Protein AF-A0A3N5FYG5-F1 (afdb_monomer_lite)

Radius of gyration: 22.13 Å; chains: 1; bounding box: 53×49×45 Å

Foldseek 3Di:
DDDPDDDPDDPPDDPVRFDFPDFPDDDDDDDDQWGWTWGWDDDPNDIDTDIDIDGAWDWDFQADPNRTDDTDTDRPPPVQVVNLVCCPVVPVDPDSVVCPDDDD

Secondary structure (DSSP, 8-state):
---------PPPPPGGGSPPPPP------S---EEEEEEEEEETTEEEEEEEEEE--EEEEEEETTEEEEEEEE-SSSHHHHHHHHHHHTTSSSSGGG------

Sequence (104 aa):
MAVNQKFPERSPPSASDLAPPAPSGGGGSGGEVTHEVGVIRWRDGAIDRTTDRVAEETPVALVYHGVSYVVMLTTPADLEDLAVGFTLSEGVVASPDEIHSVEA

pLDDT: mean 81.74, std 18.86, range [34.16, 97.31]

Structure (mmCIF, N/CA/C/O backbone):
data_AF-A0A3N5FYG5-F1
#
_entry.id   AF-A0A3N5FYG5-F1
#
loop_
_atom_site.group_PDB
_atom_site.id
_atom_site.type_symbol
_atom_site.label_atom_id
_atom_site.label_alt_id
_atom_site.label_comp_id
_atom_site.label_asym_id
_atom_site.label_entity_id
_atom_site.label_seq_id
_atom_site.pdbx_PDB_ins_code
_atom_site.Cartn_x
_atom_site.Cartn_y
_atom_site.Cartn_z
_atom_site.occupancy
_atom_site.B_iso_or_equiv
_atom_site.auth_seq_id
_atom_site.auth_comp_id
_atom_site.auth_asym_id
_atom_site.auth_atom_id
_atom_site.pdbx_PDB_model_num
ATOM 1 N N . MET A 1 1 ? 24.441 -34.713 -7.368 1.00 39.28 1 MET A N 1
ATOM 2 C CA . MET A 1 1 ? 24.883 -34.403 -8.745 1.00 39.28 1 MET A CA 1
ATOM 3 C C . MET A 1 1 ? 25.076 -32.900 -8.832 1.00 39.28 1 MET A C 1
ATOM 5 O O . MET A 1 1 ? 24.112 -32.187 -8.608 1.00 39.28 1 MET A O 1
ATOM 9 N N . ALA A 1 2 ? 26.301 -32.425 -9.060 1.00 34.16 2 ALA A N 1
ATOM 10 C CA . ALA A 1 2 ? 26.589 -31.005 -9.257 1.00 34.16 2 ALA A CA 1
ATOM 11 C C . ALA A 1 2 ? 26.934 -30.786 -10.732 1.00 34.16 2 ALA A C 1
ATOM 13 O O . ALA A 1 2 ? 27.797 -31.478 -11.274 1.00 34.16 2 ALA A O 1
ATOM 14 N N . VAL A 1 3 ? 26.233 -29.863 -11.386 1.00 37.28 3 VAL A N 1
ATOM 15 C CA . VAL A 1 3 ? 26.538 -29.457 -12.758 1.00 37.28 3 VAL A CA 1
ATOM 16 C C . VAL A 1 3 ? 27.609 -28.372 -12.679 1.00 37.28 3 VAL A C 1
ATOM 18 O O . VAL A 1 3 ? 27.304 -27.207 -12.454 1.00 37.28 3 VAL A O 1
ATOM 21 N N . ASN A 1 4 ? 28.874 -28.758 -12.848 1.00 40.31 4 ASN A N 1
ATOM 22 C CA . ASN A 1 4 ? 29.975 -27.810 -13.014 1.00 40.31 4 ASN A CA 1
ATOM 23 C C . ASN A 1 4 ? 30.050 -27.383 -14.486 1.00 40.31 4 ASN A C 1
ATOM 25 O O . ASN A 1 4 ? 30.848 -27.919 -15.254 1.00 40.31 4 ASN A O 1
ATOM 29 N N . GLN A 1 5 ? 29.208 -26.430 -14.893 1.00 54.72 5 GLN A N 1
ATOM 30 C CA . GLN A 1 5 ? 29.424 -25.705 -16.145 1.00 54.72 5 GLN A CA 1
ATOM 31 C C . GLN A 1 5 ? 30.371 -24.529 -15.900 1.00 54.72 5 GLN A C 1
ATOM 33 O O . GLN A 1 5 ? 30.082 -23.622 -15.123 1.00 54.72 5 GLN A O 1
ATOM 38 N N . LYS A 1 6 ? 31.518 -24.547 -16.583 1.00 46.72 6 LYS A N 1
ATOM 39 C CA . LYS A 1 6 ? 32.435 -23.411 -16.656 1.00 46.72 6 LYS A CA 1
ATOM 40 C C . LYS A 1 6 ? 31.831 -22.394 -17.626 1.00 46.72 6 LYS A C 1
ATOM 42 O O . LYS A 1 6 ? 31.943 -22.563 -18.838 1.00 46.72 6 LYS A O 1
ATOM 47 N N . PHE A 1 7 ? 31.149 -21.378 -17.099 1.00 54.84 7 PHE A N 1
ATOM 48 C CA . PHE A 1 7 ? 30.742 -20.225 -17.901 1.00 54.84 7 PHE A CA 1
ATOM 49 C C . PHE A 1 7 ? 32.007 -19.576 -18.496 1.00 54.84 7 PHE A C 1
ATOM 51 O O . PHE A 1 7 ? 33.000 -19.442 -17.775 1.00 54.84 7 PHE A O 1
ATOM 58 N N . PRO A 1 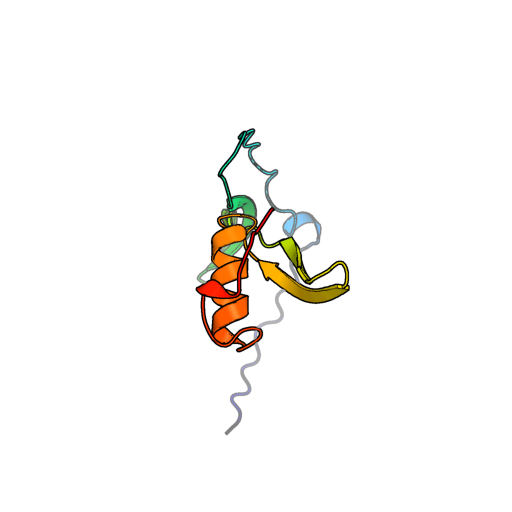8 ? 32.036 -19.220 -19.794 1.00 49.97 8 PRO A N 1
ATOM 59 C CA . PRO A 1 8 ? 33.170 -18.498 -20.360 1.00 49.97 8 PRO A CA 1
ATOM 60 C C . PRO A 1 8 ? 33.342 -17.176 -19.602 1.00 49.97 8 PRO A C 1
ATOM 62 O O . PRO A 1 8 ? 32.369 -16.438 -19.446 1.00 49.97 8 PRO A O 1
ATOM 65 N N . GLU A 1 9 ? 34.558 -16.887 -19.129 1.00 56.22 9 GLU A N 1
ATOM 66 C CA . GLU A 1 9 ? 34.896 -15.612 -18.487 1.00 56.22 9 GLU A CA 1
ATOM 67 C C . GLU A 1 9 ? 34.707 -14.484 -19.509 1.00 56.22 9 GLU A C 1
ATOM 69 O O . GLU A 1 9 ? 35.579 -14.205 -20.330 1.00 56.22 9 GLU A O 1
ATOM 74 N N . ARG A 1 10 ? 33.521 -13.871 -19.520 1.00 60.81 10 ARG A N 1
ATOM 75 C CA . ARG A 1 10 ? 33.293 -12.607 -20.217 1.00 60.81 10 ARG A CA 1
ATOM 76 C C . ARG A 1 10 ? 33.617 -11.493 -19.239 1.00 60.81 10 ARG A C 1
ATOM 78 O O . ARG A 1 10 ? 33.139 -11.522 -18.105 1.00 60.81 10 ARG A O 1
ATOM 85 N N . SER A 1 11 ? 34.429 -10.535 -19.682 1.00 55.25 11 SER A N 1
ATOM 86 C CA . SER A 1 11 ? 34.714 -9.331 -18.908 1.00 55.25 11 SER A CA 1
ATOM 87 C C . SER A 1 11 ? 33.394 -8.715 -18.431 1.00 55.25 11 SER A C 1
ATOM 89 O O . SER A 1 11 ? 32.467 -8.607 -19.243 1.00 55.25 11 SER A O 1
ATOM 91 N N . PRO A 1 12 ? 33.274 -8.352 -17.141 1.00 57.78 12 PRO A N 1
ATOM 92 C CA . PRO A 1 12 ? 32.073 -7.698 -16.648 1.00 57.78 12 PRO A CA 1
ATOM 93 C C . PRO A 1 12 ? 31.820 -6.422 -17.468 1.00 57.78 12 PRO A C 1
ATOM 95 O O . PRO A 1 12 ? 32.788 -5.765 -17.868 1.00 57.78 12 PRO A O 1
ATOM 98 N N . PRO A 1 13 ? 30.552 -6.077 -17.754 1.00 61.28 13 PRO A N 1
ATOM 99 C CA . PRO A 1 13 ? 30.229 -4.821 -18.426 1.00 61.28 13 PRO A CA 1
ATOM 100 C C . PRO A 1 13 ? 30.850 -3.643 -17.661 1.00 61.28 13 PRO A C 1
ATOM 102 O O . PRO A 1 13 ? 30.888 -3.650 -16.427 1.00 61.28 13 PRO A O 1
ATOM 105 N N . SER A 1 14 ? 31.362 -2.643 -18.384 1.00 62.00 14 SER A N 1
ATOM 106 C CA . SER A 1 14 ? 31.922 -1.436 -17.767 1.00 62.00 14 SER A CA 1
ATOM 107 C C . SER A 1 14 ? 30.830 -0.687 -16.993 1.00 62.00 14 SER A C 1
ATOM 109 O O . SER A 1 14 ? 29.656 -0.749 -17.350 1.00 62.00 14 SER A O 1
ATOM 111 N N . ALA A 1 15 ? 31.188 0.099 -15.974 1.00 55.91 15 ALA A N 1
ATOM 112 C CA . ALA A 1 15 ? 30.233 0.967 -15.272 1.00 55.91 15 ALA A CA 1
ATOM 113 C C . ALA A 1 15 ? 29.497 1.935 -16.226 1.00 55.91 15 ALA A C 1
ATOM 115 O O . ALA A 1 15 ? 28.329 2.246 -16.015 1.00 55.91 15 ALA A O 1
ATOM 116 N N . SER A 1 16 ? 30.151 2.350 -17.319 1.00 59.59 16 SER A N 1
ATOM 117 C CA . SER A 1 16 ? 29.538 3.145 -18.395 1.00 59.59 16 SER A CA 1
ATOM 118 C C . SER A 1 16 ? 28.498 2.368 -19.204 1.00 59.59 16 SER A C 1
ATOM 120 O O . SER A 1 16 ? 27.597 2.970 -19.781 1.00 59.59 16 SER A O 1
ATOM 122 N N . ASP A 1 17 ? 28.611 1.038 -19.250 1.00 59.50 17 ASP A N 1
ATOM 123 C CA . ASP A 1 17 ? 27.645 0.179 -19.927 1.00 59.50 17 ASP A CA 1
ATOM 124 C C . ASP A 1 17 ? 26.383 -0.053 -19.098 1.00 59.50 17 ASP A C 1
ATOM 126 O O . ASP A 1 17 ? 25.356 -0.415 -19.680 1.00 59.50 17 ASP A O 1
ATOM 130 N N . LEU A 1 18 ? 26.481 0.154 -17.778 1.00 60.19 18 LEU A N 1
ATOM 131 C CA . LEU A 1 18 ? 25.442 -0.109 -16.787 1.00 60.19 18 LEU A CA 1
ATOM 132 C C . LEU A 1 18 ? 24.496 1.074 -16.535 1.00 60.19 18 LEU A C 1
ATOM 134 O O . LEU A 1 18 ? 23.520 0.923 -15.804 1.00 60.19 18 LEU A O 1
ATOM 138 N N . ALA A 1 19 ? 24.762 2.239 -17.131 1.00 63.03 19 ALA A N 1
ATOM 139 C CA . ALA A 1 19 ? 23.919 3.410 -16.944 1.00 63.03 19 ALA A CA 1
ATOM 140 C C . ALA A 1 19 ? 22.569 3.222 -17.670 1.00 63.03 19 ALA A C 1
ATOM 142 O O . ALA A 1 19 ? 22.555 3.049 -18.895 1.00 63.03 19 ALA A O 1
ATOM 143 N N . PRO A 1 20 ? 21.436 3.242 -16.947 1.00 63.59 20 PRO A N 1
ATOM 144 C CA . PRO A 1 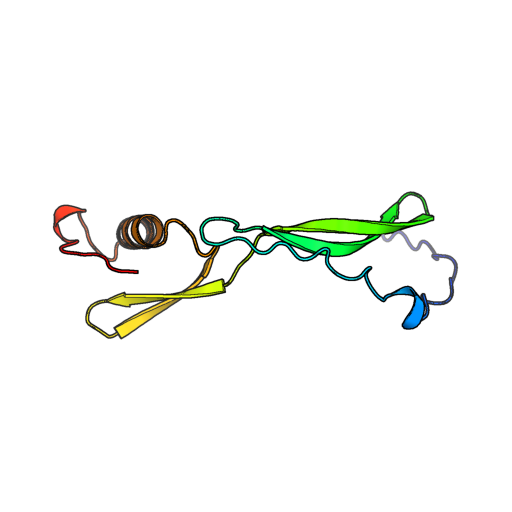20 ? 20.122 3.180 -17.569 1.00 63.59 20 PRO A CA 1
ATOM 145 C C . PRO A 1 20 ? 19.850 4.435 -18.419 1.00 63.59 20 PRO A C 1
ATOM 147 O O . PRO A 1 20 ? 20.391 5.503 -18.113 1.00 63.59 20 PRO A O 1
ATOM 150 N N . PRO A 1 21 ? 19.027 4.344 -19.487 1.00 65.88 21 PRO A N 1
ATOM 151 C CA . PRO A 1 21 ? 18.583 5.536 -20.205 1.00 65.88 21 PRO A CA 1
ATOM 152 C C . PRO A 1 21 ? 17.879 6.502 -19.241 1.00 65.88 21 PRO A C 1
ATOM 154 O O . PRO A 1 21 ? 17.234 6.071 -18.283 1.00 65.88 21 PRO A O 1
ATOM 157 N N . ALA A 1 22 ? 18.034 7.809 -19.479 1.00 62.31 22 ALA A N 1
ATOM 158 C CA . ALA A 1 22 ? 17.411 8.830 -18.642 1.00 62.31 22 ALA A CA 1
ATOM 159 C C . ALA A 1 22 ? 15.885 8.614 -18.594 1.00 62.31 22 ALA A C 1
ATOM 161 O O . ALA A 1 22 ? 15.297 8.355 -19.648 1.00 62.31 22 ALA A O 1
ATOM 162 N N . PRO A 1 23 ? 15.249 8.707 -17.412 1.00 58.81 23 PRO A N 1
ATOM 163 C CA . PRO A 1 23 ? 13.808 8.528 -17.301 1.00 58.81 23 PRO A CA 1
ATOM 164 C C . PRO A 1 23 ? 13.089 9.579 -18.153 1.00 58.81 23 PRO A C 1
ATOM 166 O O . PRO A 1 23 ? 13.369 10.778 -18.053 1.00 58.81 23 PRO A O 1
ATOM 169 N N . SER A 1 24 ? 12.171 9.131 -19.007 1.00 59.69 24 SER A N 1
ATOM 170 C CA . SER A 1 24 ? 11.216 9.995 -19.696 1.00 59.69 24 SER A CA 1
ATOM 171 C C . SER A 1 24 ? 10.291 10.585 -18.633 1.00 59.69 24 SER A C 1
ATOM 173 O O . SER A 1 24 ? 9.512 9.870 -18.015 1.00 59.69 24 SER A O 1
ATOM 175 N N . GLY A 1 25 ? 10.428 11.882 -18.353 1.00 53.00 25 GLY A N 1
ATOM 176 C CA . GLY A 1 25 ? 9.673 12.543 -17.290 1.00 53.00 25 GLY A CA 1
ATOM 177 C C . GLY A 1 25 ? 8.159 12.424 -17.486 1.00 53.00 25 GLY A C 1
ATOM 178 O O . GLY A 1 25 ? 7.613 12.992 -18.430 1.00 53.00 25 GLY A O 1
ATOM 179 N N . GLY A 1 26 ? 7.497 11.732 -16.560 1.00 49.72 26 GLY A N 1
ATOM 180 C CA . GLY A 1 26 ? 6.050 11.747 -16.375 1.00 49.72 26 GLY A CA 1
ATOM 181 C C . GLY A 1 26 ? 5.687 12.702 -15.243 1.00 49.72 26 GLY A C 1
ATOM 182 O O . GLY A 1 26 ? 5.806 12.367 -14.070 1.00 49.72 26 GLY A O 1
ATOM 183 N N . GLY A 1 27 ? 5.292 13.928 -15.587 1.00 52.88 27 GLY A N 1
ATOM 184 C CA . GLY A 1 27 ? 4.601 14.811 -14.654 1.00 52.88 27 GLY A CA 1
ATOM 185 C C . GLY A 1 27 ? 3.141 14.379 -14.557 1.00 52.88 27 GLY A C 1
ATOM 186 O O . GLY A 1 27 ? 2.392 14.588 -15.507 1.00 52.88 27 GLY A O 1
ATOM 187 N N . GLY A 1 28 ? 2.745 13.792 -13.428 1.00 43.81 28 GLY A N 1
ATOM 188 C CA . GLY A 1 28 ? 1.386 13.300 -13.208 1.00 43.81 28 GLY A CA 1
ATOM 189 C C . GLY A 1 28 ? 0.909 13.566 -11.786 1.00 43.81 28 GLY A C 1
ATOM 190 O O . GLY A 1 28 ? 1.311 12.904 -10.837 1.00 43.81 28 GLY A O 1
ATOM 191 N N . SER A 1 29 ? 0.040 14.558 -11.637 1.00 49.62 29 SER A N 1
ATOM 192 C CA . SER A 1 29 ? -0.751 14.790 -10.433 1.00 49.62 29 SER A CA 1
ATOM 193 C C . SER A 1 29 ? -1.741 13.635 -10.218 1.00 49.62 29 SER A C 1
ATOM 195 O O . SER A 1 29 ? -2.684 13.516 -10.994 1.00 49.62 29 SER A O 1
ATOM 197 N N . GLY A 1 30 ? -1.547 12.846 -9.157 1.00 51.12 30 GLY A N 1
ATOM 198 C CA . GLY A 1 30 ? -2.539 11.929 -8.576 1.00 51.12 30 GLY A CA 1
ATOM 199 C C . GLY A 1 30 ? -2.825 10.644 -9.368 1.00 51.12 30 GLY A C 1
ATOM 200 O O . GLY A 1 30 ? -3.504 10.677 -10.389 1.00 51.12 30 GLY A O 1
ATOM 201 N N . GLY A 1 31 ? -2.381 9.497 -8.837 1.00 56.72 31 GLY A N 1
ATOM 202 C CA . GLY A 1 31 ? -2.871 8.161 -9.222 1.00 56.72 31 GLY A CA 1
ATOM 203 C C . GLY A 1 31 ? -1.909 7.265 -10.009 1.00 56.72 31 GLY A C 1
ATOM 204 O O . GLY A 1 31 ? -2.238 6.109 -10.266 1.00 56.72 31 GLY A O 1
ATOM 205 N N . GLU A 1 32 ? -0.723 7.742 -10.386 1.00 68.88 32 GLU A N 1
ATOM 206 C CA . GLU A 1 32 ? 0.248 6.916 -11.108 1.00 68.88 32 GLU A CA 1
ATOM 207 C C . GLU A 1 32 ? 1.215 6.225 -10.133 1.00 68.88 32 GLU A C 1
ATOM 209 O O . GLU A 1 32 ? 2.179 6.817 -9.668 1.00 68.88 32 GLU A O 1
ATOM 214 N N . VAL A 1 33 ? 0.944 4.953 -9.818 1.00 87.94 33 VAL A N 1
ATOM 215 C CA . VAL A 1 33 ? 1.748 4.114 -8.902 1.00 87.94 33 VAL A CA 1
ATOM 216 C C . VAL A 1 33 ? 2.865 3.339 -9.607 1.00 87.94 33 VAL A C 1
ATOM 218 O O . VAL A 1 33 ? 3.373 2.335 -9.105 1.00 87.94 33 VAL A O 1
ATOM 221 N N . THR A 1 34 ? 3.212 3.753 -10.823 1.00 93.00 34 THR A N 1
ATOM 222 C CA . THR A 1 34 ? 4.284 3.140 -11.607 1.00 93.00 34 THR A CA 1
ATOM 223 C C . THR A 1 34 ? 5.167 4.212 -12.205 1.00 93.00 34 THR A C 1
ATOM 225 O O . THR A 1 34 ? 4.648 5.185 -12.736 1.00 93.00 34 THR A O 1
ATOM 228 N N . HIS A 1 35 ? 6.472 3.975 -12.239 1.00 89.19 35 HIS A N 1
ATOM 229 C CA . HIS A 1 35 ? 7.439 4.896 -12.830 1.00 89.19 35 HIS A CA 1
ATOM 230 C C . HIS A 1 35 ? 8.172 4.233 -13.991 1.00 89.19 35 HIS A C 1
ATOM 232 O O . HIS A 1 35 ? 8.485 3.040 -13.942 1.00 89.19 35 HIS A O 1
ATOM 238 N N . GLU A 1 36 ? 8.456 5.004 -15.041 1.00 94.00 36 GLU A N 1
ATOM 239 C CA . GLU A 1 36 ? 9.371 4.562 -16.091 1.00 94.00 36 GLU A CA 1
ATOM 240 C C . GLU A 1 36 ? 10.809 4.653 -15.592 1.00 94.00 36 GLU A C 1
ATOM 242 O O . GLU A 1 36 ? 11.308 5.718 -15.224 1.00 94.00 36 GLU A O 1
ATOM 247 N N . VAL A 1 37 ? 11.495 3.518 -15.614 1.00 92.25 37 VAL A N 1
ATOM 248 C CA . VAL A 1 37 ? 12.890 3.414 -15.209 1.00 92.25 37 VAL A CA 1
ATOM 249 C C . VAL A 1 37 ? 13.674 2.884 -16.394 1.00 92.25 37 VAL A C 1
ATOM 251 O O . VAL A 1 37 ? 13.258 1.940 -17.069 1.00 92.25 37 VAL A O 1
ATOM 254 N N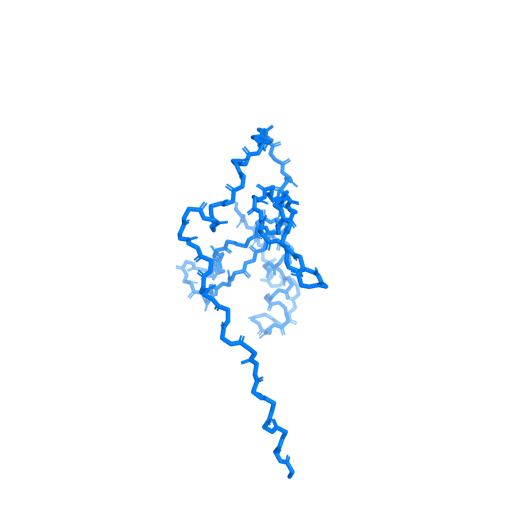 . GLY A 1 38 ? 14.822 3.490 -16.678 1.00 91.56 38 GLY A N 1
ATOM 255 C CA . GLY A 1 38 ? 15.743 2.895 -17.628 1.00 91.56 38 GLY A CA 1
ATOM 256 C C . GLY A 1 38 ? 16.277 1.573 -17.074 1.00 91.56 38 GLY A C 1
ATOM 257 O O . GLY A 1 38 ? 16.663 1.479 -15.911 1.00 91.56 38 GLY A O 1
ATOM 258 N N . VAL A 1 39 ? 16.308 0.538 -17.903 1.00 92.88 39 VAL A N 1
ATOM 259 C CA . VAL A 1 39 ? 16.776 -0.794 -17.528 1.00 92.88 39 VAL A CA 1
ATOM 260 C C . VAL A 1 39 ? 17.748 -1.335 -18.562 1.00 92.88 39 VAL A C 1
ATOM 262 O O . VAL A 1 39 ? 17.777 -0.937 -19.730 1.00 92.88 39 VAL A O 1
ATOM 265 N N . ILE A 1 40 ? 18.531 -2.309 -18.119 1.00 94.44 40 ILE A N 1
ATOM 266 C CA . ILE A 1 40 ? 19.368 -3.125 -18.985 1.00 94.44 40 ILE A CA 1
ATOM 267 C C . ILE A 1 40 ? 18.773 -4.518 -18.990 1.00 94.44 40 ILE A C 1
ATOM 269 O O . ILE A 1 40 ? 18.677 -5.179 -17.957 1.00 94.44 40 ILE A O 1
ATOM 273 N N . ARG A 1 41 ? 18.360 -4.964 -20.168 1.00 92.94 41 ARG A N 1
ATOM 274 C CA . ARG A 1 41 ? 17.697 -6.240 -20.377 1.00 92.94 41 ARG A CA 1
ATOM 275 C C . ARG A 1 41 ? 18.668 -7.197 -21.048 1.00 92.94 41 ARG A C 1
ATOM 277 O O . ARG A 1 41 ? 19.110 -6.963 -22.166 1.00 92.94 41 ARG A O 1
ATOM 284 N N . TRP A 1 42 ? 18.980 -8.298 -20.377 1.00 93.62 42 TRP A N 1
ATOM 285 C CA . TRP A 1 42 ? 19.764 -9.380 -20.966 1.00 93.62 42 TRP A CA 1
ATOM 286 C C . TRP A 1 42 ? 18.830 -10.479 -21.488 1.00 93.62 42 TRP A C 1
ATOM 288 O O . TRP A 1 42 ? 18.029 -11.020 -20.725 1.00 93.62 42 TRP A O 1
ATOM 298 N N . ARG A 1 43 ? 18.911 -10.800 -22.785 1.00 90.44 43 ARG A N 1
ATOM 299 C CA . ARG A 1 43 ? 18.161 -11.891 -23.440 1.00 90.44 43 ARG A CA 1
ATOM 300 C C . ARG A 1 43 ? 19.039 -12.562 -24.491 1.00 90.44 43 ARG A C 1
ATOM 302 O O . ARG A 1 43 ? 19.668 -11.875 -25.285 1.00 90.44 43 ARG A O 1
ATOM 309 N N . ASP A 1 44 ? 19.094 -13.892 -24.489 1.00 91.88 44 ASP A N 1
ATOM 310 C CA . ASP A 1 44 ? 19.808 -14.706 -25.490 1.00 91.88 44 ASP A CA 1
ATOM 311 C C . ASP A 1 44 ? 21.265 -14.276 -25.756 1.00 91.88 44 ASP A C 1
ATOM 313 O O . ASP A 1 44 ? 21.758 -14.287 -26.883 1.00 91.88 44 ASP A O 1
ATOM 317 N N . GLY A 1 45 ? 21.983 -13.871 -24.703 1.00 91.19 45 GLY A N 1
ATOM 318 C CA . GLY A 1 45 ? 23.369 -13.409 -24.814 1.00 91.19 45 GLY A CA 1
ATOM 319 C C . GLY A 1 45 ? 23.534 -11.996 -25.387 1.00 91.19 45 GLY A C 1
ATOM 320 O O . GLY A 1 45 ? 24.672 -11.528 -25.476 1.00 91.19 45 GLY A O 1
ATOM 321 N N . ALA A 1 46 ? 22.437 -11.316 -25.726 1.00 88.19 46 ALA A N 1
ATOM 322 C CA . ALA A 1 46 ? 22.393 -9.913 -26.109 1.00 88.19 46 ALA A CA 1
ATOM 323 C C . ALA A 1 46 ? 21.978 -9.030 -24.923 1.00 88.19 46 ALA A C 1
ATOM 325 O O . ALA A 1 46 ? 21.190 -9.426 -24.061 1.00 88.19 46 ALA A O 1
ATOM 326 N N . ILE A 1 47 ? 22.530 -7.819 -24.891 1.00 92.44 47 ILE A N 1
ATOM 327 C CA . ILE A 1 47 ? 22.154 -6.764 -23.952 1.00 92.44 47 ILE A CA 1
ATOM 328 C C . ILE A 1 47 ? 21.364 -5.716 -24.730 1.00 92.44 47 ILE A C 1
ATOM 330 O O . ILE A 1 47 ? 21.845 -5.207 -25.740 1.00 92.44 47 ILE A O 1
ATOM 334 N N . ASP A 1 48 ? 20.179 -5.392 -24.232 1.00 89.38 48 ASP A N 1
ATOM 335 C CA . ASP A 1 48 ? 19.295 -4.352 -24.739 1.00 89.38 48 ASP A CA 1
ATOM 336 C C . ASP A 1 48 ? 19.112 -3.260 -23.674 1.00 89.38 48 ASP A C 1
ATOM 338 O O . ASP A 1 48 ? 18.995 -3.555 -22.482 1.00 89.38 48 ASP A O 1
ATOM 342 N N . ARG A 1 49 ? 19.115 -1.993 -24.093 1.00 88.31 49 ARG A N 1
ATOM 343 C CA . ARG A 1 49 ? 18.909 -0.834 -23.213 1.00 88.31 49 ARG A CA 1
ATOM 344 C C . ARG A 1 49 ? 17.562 -0.227 -23.555 1.00 88.31 49 ARG A C 1
ATOM 346 O O . ARG A 1 49 ? 17.369 0.276 -24.655 1.00 88.31 49 ARG A O 1
ATOM 353 N N . THR A 1 50 ? 16.647 -0.265 -22.602 1.00 91.88 50 THR A N 1
ATOM 354 C CA . THR A 1 50 ? 15.241 0.098 -22.803 1.00 91.88 50 THR A CA 1
ATOM 355 C C . THR A 1 50 ? 14.707 0.759 -21.541 1.00 91.88 50 THR A C 1
ATOM 357 O O . THR A 1 50 ? 15.388 0.793 -20.520 1.00 91.88 50 THR A O 1
ATOM 360 N N . THR A 1 51 ? 13.492 1.284 -21.587 1.00 93.12 51 THR A N 1
ATOM 361 C CA . THR A 1 51 ? 12.716 1.593 -20.386 1.00 93.12 51 THR A CA 1
ATOM 362 C C . THR A 1 51 ? 11.853 0.397 -19.993 1.00 93.12 51 THR A C 1
ATOM 364 O O . THR A 1 51 ? 11.529 -0.459 -20.827 1.00 93.12 51 THR A O 1
ATOM 367 N N . ASP A 1 52 ? 11.522 0.322 -18.710 1.00 94.00 52 ASP A N 1
ATOM 368 C CA . ASP A 1 52 ? 10.494 -0.560 -18.172 1.00 94.00 52 ASP A CA 1
ATOM 369 C C . ASP A 1 52 ? 9.638 0.197 -17.156 1.00 94.00 52 ASP A C 1
ATOM 371 O O . ASP A 1 52 ? 10.066 1.218 -16.611 1.00 94.00 52 ASP A O 1
ATOM 375 N N . ARG A 1 53 ? 8.429 -0.303 -16.904 1.00 93.94 53 ARG A N 1
ATOM 376 C CA . ARG A 1 53 ? 7.525 0.266 -15.899 1.00 93.94 53 ARG A CA 1
ATOM 377 C C . ARG A 1 53 ? 7.667 -0.511 -14.602 1.00 93.94 53 ARG A C 1
ATOM 379 O O . ARG A 1 53 ? 7.436 -1.717 -14.573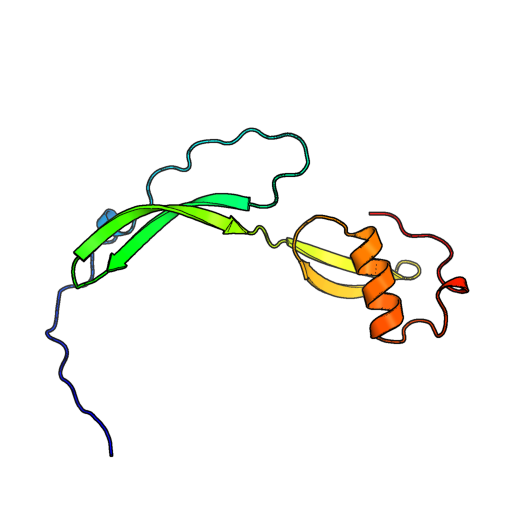 1.00 93.94 53 ARG A O 1
ATOM 386 N N . VAL A 1 54 ? 8.022 0.186 -13.532 1.00 93.56 54 VAL A N 1
ATOM 387 C CA . VAL A 1 54 ? 8.230 -0.401 -12.204 1.00 93.56 54 VAL A CA 1
ATOM 388 C C . VAL A 1 54 ? 7.172 0.138 -11.251 1.00 93.56 54 VAL A C 1
ATOM 390 O O . VAL A 1 54 ? 6.854 1.323 -11.304 1.00 93.56 54 VAL A O 1
ATOM 393 N N . ALA A 1 55 ? 6.608 -0.726 -10.406 1.00 94.19 55 ALA A N 1
ATOM 394 C CA . ALA A 1 55 ? 5.672 -0.313 -9.365 1.00 94.19 55 ALA A CA 1
ATOM 395 C C . ALA A 1 55 ? 6.386 0.491 -8.269 1.00 94.19 55 ALA A C 1
ATOM 397 O O . ALA A 1 55 ? 7.522 0.188 -7.904 1.00 94.19 55 ALA A O 1
ATOM 398 N N . GLU A 1 56 ? 5.715 1.514 -7.751 1.00 93.44 56 GLU A N 1
ATOM 399 C CA . GLU A 1 56 ? 6.167 2.246 -6.576 1.00 93.44 56 GLU A CA 1
ATOM 400 C C . GLU A 1 56 ? 5.835 1.471 -5.298 1.00 93.44 56 GLU A C 1
ATOM 402 O O . GLU A 1 56 ? 4.711 0.997 -5.115 1.00 93.44 56 GLU A O 1
ATOM 407 N N . GLU A 1 57 ? 6.812 1.395 -4.397 1.00 95.44 57 GLU A N 1
ATOM 408 C CA . GLU A 1 57 ? 6.635 0.910 -3.034 1.00 95.44 57 GLU A CA 1
ATOM 409 C C . GLU A 1 57 ? 7.231 1.930 -2.064 1.00 95.44 57 GLU A C 1
ATOM 411 O O . GLU A 1 57 ? 8.417 2.263 -2.141 1.00 95.44 57 GLU A O 1
ATOM 416 N N . THR A 1 58 ? 6.412 2.426 -1.140 1.00 94.56 58 THR A N 1
ATO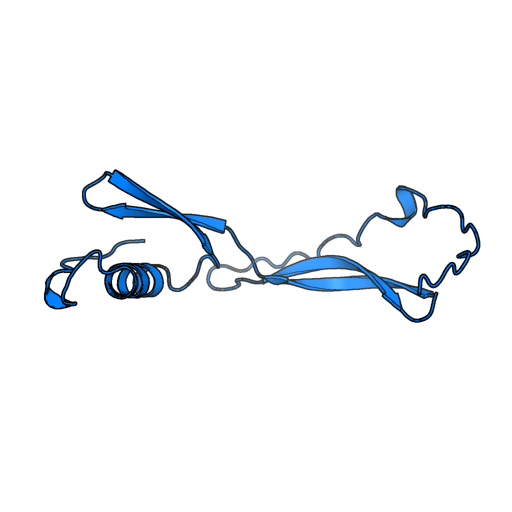M 417 C CA . THR A 1 58 ? 6.825 3.373 -0.106 1.00 94.56 58 THR A CA 1
ATOM 418 C C . THR A 1 58 ? 6.549 2.810 1.285 1.00 94.56 58 THR A C 1
ATOM 420 O O . THR A 1 58 ? 5.637 2.002 1.467 1.00 94.56 58 THR A O 1
ATOM 423 N N . PRO A 1 59 ? 7.356 3.180 2.294 1.00 96.44 59 PRO A N 1
ATOM 424 C CA . PRO A 1 59 ? 7.099 2.773 3.666 1.00 96.44 59 PRO A CA 1
ATOM 425 C C . PRO A 1 59 ? 5.880 3.517 4.223 1.00 96.44 59 PRO A C 1
ATOM 427 O O . PRO A 1 59 ? 5.912 4.737 4.378 1.00 96.44 59 PRO A O 1
ATOM 430 N N . VAL A 1 60 ? 4.839 2.772 4.587 1.00 95.31 60 VAL A N 1
ATOM 431 C CA . VAL A 1 60 ? 3.620 3.277 5.229 1.00 95.31 60 VAL A CA 1
ATOM 432 C C . VAL A 1 60 ? 3.527 2.721 6.645 1.00 95.31 60 VAL A C 1
ATOM 434 O O . VAL A 1 60 ? 3.666 1.517 6.867 1.00 95.31 60 VAL A O 1
ATOM 437 N N . ALA A 1 61 ? 3.312 3.610 7.616 1.00 96.62 61 ALA A N 1
ATOM 438 C CA . ALA A 1 61 ? 3.128 3.252 9.017 1.00 96.62 61 ALA A CA 1
ATOM 439 C C . ALA A 1 61 ? 1.637 3.224 9.370 1.00 96.62 61 ALA A C 1
ATOM 441 O O . ALA A 1 61 ? 0.950 4.227 9.188 1.00 96.62 61 ALA A O 1
ATOM 442 N N . LEU A 1 62 ? 1.156 2.116 9.938 1.00 95.56 62 LEU A N 1
ATOM 443 C CA . LEU A 1 62 ? -0.183 2.057 10.526 1.00 95.56 62 LEU A CA 1
ATOM 444 C C . LEU A 1 62 ? -0.098 2.450 11.999 1.00 95.56 62 LEU A C 1
ATOM 446 O O . LEU A 1 62 ? 0.596 1.806 12.795 1.00 95.56 62 LEU A O 1
ATOM 450 N N . VAL A 1 63 ? -0.791 3.530 12.350 1.00 96.00 63 VAL A N 1
ATOM 451 C CA . VAL A 1 63 ? -0.746 4.149 13.674 1.00 96.00 63 VAL A CA 1
ATOM 452 C C . VAL A 1 63 ? -2.125 4.055 14.315 1.00 96.00 63 VAL A C 1
ATOM 454 O O . VAL A 1 63 ? -3.082 4.637 13.816 1.00 96.00 63 VAL A O 1
ATOM 457 N N . TYR A 1 64 ? -2.218 3.382 15.461 1.00 94.62 64 TYR A N 1
ATOM 458 C CA . TYR A 1 64 ? -3.454 3.298 16.243 1.00 94.62 64 TYR A CA 1
ATOM 459 C C . TYR A 1 64 ? -3.287 4.109 17.523 1.00 94.62 64 TYR A C 1
ATOM 461 O O . TYR A 1 64 ? -2.315 3.928 18.257 1.00 94.62 64 TYR A O 1
ATOM 469 N N . HIS A 1 65 ? -4.219 5.026 17.792 1.00 90.50 65 HIS A N 1
ATOM 470 C CA . HIS A 1 65 ? -4.187 5.892 18.981 1.00 90.50 65 HIS A CA 1
ATOM 471 C C . HIS A 1 65 ? -2.834 6.609 19.198 1.00 90.50 65 HIS A C 1
ATOM 473 O O . HIS A 1 65 ? -2.379 6.778 20.329 1.00 90.50 65 HIS A O 1
ATOM 479 N N . GLY A 1 66 ? -2.165 7.012 18.112 1.00 90.94 66 GLY A N 1
ATOM 480 C CA . GLY A 1 66 ? -0.867 7.695 18.159 1.00 90.94 66 GLY A CA 1
ATOM 481 C C . GLY A 1 66 ? 0.353 6.785 18.351 1.00 90.94 66 GLY A C 1
ATOM 482 O O . GLY A 1 66 ? 1.470 7.294 18.432 1.00 90.94 66 GLY A O 1
ATOM 483 N N . VAL A 1 67 ? 0.178 5.460 18.397 1.00 91.56 67 VAL A N 1
ATOM 484 C CA . VAL A 1 67 ? 1.275 4.487 18.500 1.00 91.56 67 VAL A CA 1
ATOM 485 C C . VAL A 1 67 ? 1.432 3.738 17.180 1.00 91.56 67 VAL A C 1
ATOM 487 O O . VAL A 1 67 ? 0.482 3.137 16.680 1.00 91.56 67 VAL A O 1
ATOM 490 N N . SER A 1 68 ? 2.642 3.770 16.616 1.00 93.12 68 SER A N 1
ATOM 491 C CA . SER A 1 68 ? 2.973 2.982 15.425 1.00 93.12 68 SER A CA 1
ATOM 492 C C . SER A 1 68 ? 2.949 1.496 15.760 1.00 93.12 68 SER A C 1
ATOM 494 O O . SER A 1 68 ? 3.624 1.055 16.692 1.00 93.12 68 SER A O 1
ATOM 496 N N . TYR A 1 69 ? 2.157 0.744 15.005 1.00 94.19 69 TYR A N 1
ATOM 497 C CA . TYR A 1 69 ? 1.999 -0.694 15.184 1.00 94.19 69 TYR A CA 1
ATOM 498 C C . TYR A 1 69 ? 2.886 -1.474 14.218 1.00 94.19 69 TYR A C 1
ATOM 500 O O . TYR A 1 69 ? 3.582 -2.406 14.614 1.00 94.19 69 TYR A O 1
ATOM 508 N N . VAL A 1 70 ? 2.897 -1.062 12.951 1.00 95.62 70 VAL A N 1
ATOM 509 C CA . VAL A 1 70 ? 3.666 -1.704 11.884 1.00 95.62 70 VAL A CA 1
ATOM 510 C C . VAL A 1 70 ? 4.078 -0.671 10.840 1.00 95.62 70 VAL A C 1
ATOM 512 O O . VAL A 1 70 ? 3.386 0.325 10.633 1.00 95.62 70 VAL A O 1
ATOM 515 N N . VAL A 1 71 ? 5.199 -0.933 10.167 1.00 96.44 71 VAL A N 1
ATOM 516 C CA . VAL A 1 71 ? 5.598 -0.250 8.933 1.00 96.44 71 VAL A CA 1
ATOM 517 C C . VAL A 1 71 ? 5.735 -1.296 7.836 1.00 96.44 71 VAL A C 1
ATOM 519 O O . VAL A 1 71 ? 6.423 -2.299 8.030 1.00 96.44 71 VAL A O 1
ATOM 522 N N . MET A 1 72 ? 5.094 -1.064 6.694 1.00 95.25 72 MET A N 1
ATOM 523 C CA . MET A 1 72 ? 5.139 -1.952 5.531 1.00 95.25 72 MET A CA 1
ATOM 524 C C . MET A 1 72 ? 5.559 -1.168 4.292 1.00 95.25 72 MET A C 1
ATOM 526 O O . MET A 1 72 ? 5.243 0.012 4.181 1.00 95.25 72 MET A O 1
ATOM 530 N N . LEU A 1 73 ? 6.262 -1.819 3.363 1.00 96.56 73 LEU A N 1
ATOM 531 C CA . LEU A 1 73 ? 6.399 -1.293 2.007 1.00 96.56 73 LEU A CA 1
ATOM 532 C C . LEU A 1 73 ? 5.110 -1.595 1.254 1.00 96.56 73 LEU A C 1
ATOM 534 O O . LEU A 1 73 ? 4.713 -2.756 1.157 1.00 96.56 73 LEU A O 1
ATOM 538 N N . THR A 1 74 ? 4.444 -0.554 0.771 1.00 95.06 74 THR A N 1
ATOM 539 C CA . THR A 1 74 ? 3.169 -0.682 0.072 1.00 95.06 74 THR A CA 1
ATOM 540 C C . THR A 1 74 ? 3.125 0.260 -1.111 1.00 95.06 74 THR A C 1
ATOM 542 O O . THR A 1 74 ? 3.818 1.276 -1.161 1.00 95.06 74 THR A O 1
ATOM 545 N N . THR A 1 75 ? 2.271 -0.053 -2.074 1.00 95.06 75 THR A N 1
ATOM 546 C CA . THR A 1 75 ? 1.891 0.924 -3.086 1.00 95.06 75 THR A CA 1
ATOM 547 C C . THR A 1 75 ? 1.194 2.114 -2.402 1.00 95.06 75 THR A C 1
ATOM 549 O O . THR A 1 75 ? 0.329 1.877 -1.556 1.00 95.06 75 THR A O 1
ATOM 552 N N . PRO A 1 76 ? 1.540 3.380 -2.717 1.00 93.00 76 PRO A N 1
ATOM 553 C CA . PRO A 1 76 ? 0.951 4.566 -2.084 1.00 93.00 76 PRO A CA 1
ATOM 554 C C . PRO A 1 76 ? -0.433 4.903 -2.670 1.00 93.00 76 PRO A C 1
ATOM 556 O O . PRO A 1 76 ? -0.676 6.008 -3.150 1.00 93.00 76 PRO A O 1
ATOM 559 N N . ALA A 1 77 ? -1.333 3.926 -2.671 1.00 92.56 77 ALA A N 1
ATOM 560 C CA . ALA A 1 77 ? -2.708 4.045 -3.140 1.00 92.56 77 ALA A CA 1
ATOM 561 C C . ALA A 1 77 ? -3.632 3.209 -2.251 1.00 92.56 77 ALA A C 1
ATOM 563 O O . ALA A 1 77 ? -3.183 2.239 -1.641 1.00 92.56 77 ALA A O 1
ATOM 564 N N . ASP A 1 78 ? -4.904 3.609 -2.174 1.00 93.50 78 ASP A N 1
ATOM 565 C CA . ASP A 1 78 ? -5.958 2.902 -1.431 1.00 93.50 78 ASP A CA 1
ATOM 566 C C . ASP A 1 78 ? -5.568 2.585 0.033 1.00 93.50 78 ASP A C 1
ATOM 568 O O . ASP A 1 78 ? -5.872 1.525 0.579 1.00 93.50 78 ASP A O 1
ATOM 572 N N . LEU A 1 79 ? -4.854 3.517 0.683 1.00 94.75 79 LEU A N 1
ATOM 573 C CA . LEU A 1 79 ? -4.261 3.305 2.010 1.00 94.75 79 LEU A CA 1
ATOM 574 C C . LEU A 1 79 ? -5.305 3.143 3.124 1.00 94.75 79 LEU A C 1
ATOM 576 O O . LEU A 1 79 ? -5.054 2.427 4.092 1.00 94.75 79 LEU A O 1
ATOM 580 N N . GLU A 1 80 ? -6.472 3.775 2.992 1.00 95.62 80 GLU A N 1
ATOM 581 C CA . GLU A 1 80 ? -7.575 3.610 3.945 1.00 95.62 80 GLU A CA 1
ATOM 582 C C . GLU A 1 80 ? -8.127 2.177 3.901 1.00 95.62 80 GLU A C 1
ATOM 584 O O . GLU A 1 80 ? -8.260 1.529 4.942 1.00 95.62 80 GLU A O 1
ATOM 589 N N . ASP A 1 81 ? -8.347 1.641 2.696 1.00 95.44 81 ASP A N 1
ATOM 590 C CA . ASP A 1 81 ? -8.792 0.260 2.487 1.00 95.44 81 ASP A CA 1
ATOM 591 C C . ASP A 1 81 ? -7.741 -0.743 2.981 1.00 95.44 81 ASP A C 1
ATOM 593 O O . ASP A 1 81 ? -8.077 -1.729 3.646 1.00 95.44 81 ASP A O 1
ATOM 597 N N . LEU A 1 82 ? -6.457 -0.469 2.720 1.00 95.31 82 LEU A N 1
ATOM 598 C CA . LEU A 1 82 ? -5.342 -1.242 3.265 1.00 95.31 82 LEU A CA 1
ATOM 599 C C . LEU A 1 82 ? -5.375 -1.259 4.799 1.00 95.31 82 LEU A C 1
ATOM 601 O O . LEU A 1 82 ? -5.237 -2.328 5.396 1.00 95.31 82 LEU A O 1
ATOM 605 N N . ALA A 1 83 ? -5.549 -0.103 5.444 1.00 96.31 83 ALA A N 1
ATOM 606 C CA . ALA A 1 83 ? -5.570 0.001 6.898 1.00 96.31 83 ALA A CA 1
ATOM 607 C C . ALA A 1 83 ? -6.741 -0.789 7.498 1.00 96.31 83 ALA A C 1
ATOM 609 O O . ALA A 1 83 ? -6.531 -1.583 8.417 1.00 96.31 83 ALA A O 1
ATOM 610 N N . VAL A 1 84 ? -7.953 -0.651 6.948 1.00 96.81 84 VAL A N 1
ATOM 611 C CA . VAL A 1 84 ? -9.133 -1.420 7.385 1.00 96.81 84 VAL A CA 1
ATOM 612 C C . VAL A 1 84 ? -8.901 -2.920 7.206 1.00 96.81 84 VAL A C 1
ATOM 614 O O . VAL A 1 84 ? -9.080 -3.698 8.148 1.00 96.81 84 VAL A O 1
ATOM 617 N N . GLY A 1 85 ? -8.459 -3.332 6.015 1.00 96.50 85 GLY A N 1
ATOM 618 C CA . GLY A 1 85 ? -8.209 -4.734 5.691 1.00 96.50 85 GLY A CA 1
ATOM 619 C C . GLY A 1 85 ? -7.148 -5.363 6.592 1.00 96.50 85 GLY A C 1
ATOM 620 O O . GLY A 1 85 ? -7.352 -6.470 7.097 1.00 96.50 85 GLY A O 1
ATOM 621 N N . PHE A 1 86 ? -6.052 -4.646 6.851 1.00 96.81 86 PHE A N 1
ATOM 622 C CA . PHE A 1 86 ? -4.994 -5.082 7.760 1.00 96.81 86 PHE A CA 1
ATOM 623 C C . PHE A 1 86 ? -5.506 -5.214 9.199 1.00 96.81 86 PHE A C 1
ATOM 625 O O . PHE A 1 86 ? -5.299 -6.250 9.828 1.00 96.81 86 PHE A O 1
ATOM 632 N N . THR A 1 87 ? -6.223 -4.200 9.700 1.00 97.12 87 THR A N 1
ATOM 633 C CA . THR A 1 87 ? -6.768 -4.178 11.071 1.00 97.12 87 THR A CA 1
ATOM 634 C C . THR A 1 87 ? -7.626 -5.416 11.345 1.00 97.12 87 THR A C 1
ATOM 636 O O . THR A 1 87 ? -7.493 -6.050 12.393 1.00 97.12 87 THR A O 1
ATOM 639 N N . LEU A 1 88 ? -8.483 -5.789 10.391 1.00 97.31 88 LEU A N 1
ATOM 640 C CA . LEU A 1 88 ? -9.353 -6.960 10.504 1.00 97.31 88 LEU A CA 1
ATOM 641 C C . LEU A 1 88 ? -8.589 -8.278 10.333 1.00 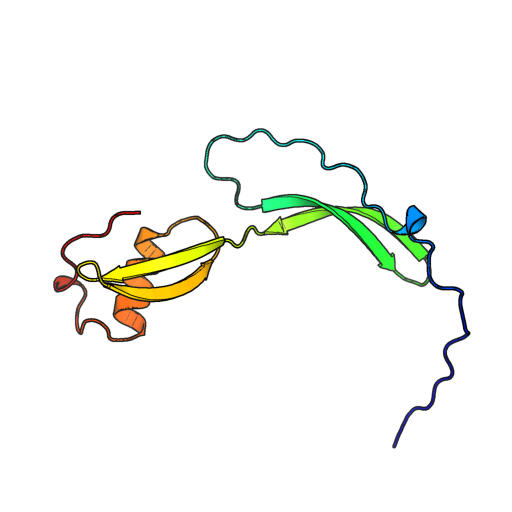97.31 88 LEU A C 1
ATOM 643 O O . LEU A 1 88 ? -8.807 -9.216 11.097 1.00 97.31 88 LEU A O 1
ATOM 647 N N . SER A 1 89 ? -7.697 -8.359 9.343 1.00 96.94 89 SER A N 1
ATOM 648 C CA . SER A 1 89 ? -6.986 -9.603 9.007 1.00 96.94 89 SER A CA 1
ATOM 649 C C . SER A 1 89 ? -6.028 -10.046 10.111 1.00 96.94 89 SER A C 1
ATOM 651 O O . SER A 1 89 ? -5.934 -11.236 10.399 1.00 96.94 89 SER A O 1
ATOM 653 N N . GLU A 1 90 ? -5.370 -9.090 10.767 1.00 96.25 90 GLU A N 1
ATOM 654 C CA . GLU A 1 90 ? -4.458 -9.353 11.885 1.00 96.25 90 GLU A CA 1
ATOM 655 C C . GLU A 1 90 ? -5.182 -9.437 13.240 1.00 96.25 90 GLU A C 1
ATOM 657 O O . GLU A 1 90 ? -4.552 -9.654 14.275 1.00 96.25 90 GLU A O 1
ATOM 662 N N . GLY A 1 91 ? -6.511 -9.276 13.259 1.00 94.88 91 GLY A N 1
ATOM 663 C CA . GLY A 1 91 ? -7.311 -9.352 14.481 1.00 94.88 91 GLY A CA 1
ATOM 664 C C . GLY A 1 91 ? -6.992 -8.244 15.485 1.00 94.88 91 GLY A C 1
ATOM 665 O O . GLY A 1 91 ? -7.133 -8.451 16.690 1.00 94.88 91 GLY A O 1
ATOM 666 N N . VAL A 1 92 ? -6.561 -7.072 15.001 1.00 94.56 92 VAL A N 1
ATOM 667 C CA . VAL A 1 92 ? -6.378 -5.875 15.839 1.00 94.56 92 VAL A CA 1
ATOM 668 C C . VAL A 1 92 ? -7.722 -5.460 16.452 1.00 94.56 92 VAL A C 1
ATOM 670 O O . VAL A 1 92 ? -7.761 -5.001 17.592 1.00 94.56 92 VAL A O 1
ATOM 673 N N . VAL A 1 93 ? -8.818 -5.689 15.721 1.00 95.94 93 VAL A N 1
ATOM 674 C CA . VAL A 1 93 ? -10.208 -5.597 16.197 1.00 95.94 93 VAL A CA 1
ATOM 675 C C . VAL A 1 93 ? -10.979 -6.870 15.840 1.00 95.94 93 VAL A C 1
ATOM 677 O O . VAL A 1 93 ? -10.595 -7.590 14.916 1.00 95.94 93 VAL A O 1
ATOM 680 N N . ALA A 1 94 ? -12.072 -7.160 16.555 1.00 95.81 94 ALA A N 1
ATOM 681 C CA . ALA A 1 94 ? -12.880 -8.359 16.310 1.00 95.81 94 ALA A CA 1
ATOM 682 C C . ALA A 1 94 ? -13.960 -8.147 15.235 1.00 95.81 94 ALA A C 1
ATOM 684 O O . ALA A 1 94 ? -14.415 -9.111 14.614 1.00 95.81 94 ALA A O 1
ATOM 685 N N . SER A 1 95 ? -14.384 -6.900 15.022 1.00 95.94 95 SER A N 1
ATOM 686 C CA . SER A 1 95 ? -15.432 -6.530 14.074 1.00 95.94 95 SER A CA 1
ATOM 687 C C . SER A 1 95 ? -15.171 -5.170 13.408 1.00 95.94 95 SER A C 1
ATOM 689 O O . SER A 1 95 ? -14.535 -4.306 14.010 1.00 95.94 95 SER A O 1
ATOM 691 N N . PRO A 1 96 ? -15.683 -4.936 12.182 1.00 93.88 96 PRO A N 1
ATOM 692 C CA . PRO A 1 96 ? -15.539 -3.647 11.498 1.00 93.88 96 PRO A CA 1
ATOM 693 C C . PRO A 1 96 ? -16.143 -2.459 12.258 1.00 93.88 96 PRO A C 1
ATOM 695 O O . PRO A 1 96 ? -15.648 -1.346 12.124 1.00 93.88 96 PRO A O 1
ATOM 698 N N . ASP A 1 97 ? -17.172 -2.689 13.080 1.00 96.62 97 ASP A N 1
ATOM 699 C CA . ASP A 1 97 ? -17.857 -1.640 13.853 1.00 96.62 97 ASP A CA 1
ATOM 700 C C . ASP A 1 97 ? -16.956 -0.997 14.929 1.00 96.62 97 ASP A C 1
ATOM 702 O O . ASP A 1 97 ? -17.252 0.085 15.440 1.00 96.62 97 ASP A O 1
ATOM 706 N N . GLU A 1 98 ? -15.839 -1.646 15.271 1.00 96.19 98 GLU A N 1
ATOM 707 C CA . GLU A 1 98 ? -14.818 -1.124 16.186 1.00 96.19 98 GLU A CA 1
ATOM 708 C C . GLU A 1 98 ? -13.862 -0.125 15.506 1.00 96.19 98 GLU A C 1
ATOM 710 O O . GLU A 1 98 ? -13.095 0.554 16.188 1.00 96.19 98 GLU A O 1
ATOM 715 N N . ILE A 1 99 ? -13.911 0.007 14.174 1.00 95.31 99 ILE A N 1
ATOM 716 C CA . ILE A 1 99 ? -13.124 0.984 13.413 1.00 95.31 99 ILE A CA 1
ATOM 717 C C . ILE A 1 99 ? -13.950 2.265 13.266 1.00 95.31 99 ILE A C 1
ATOM 719 O O . ILE A 1 99 ? -14.865 2.352 12.451 1.00 95.31 99 ILE A O 1
ATOM 723 N N . HIS A 1 100 ? -13.637 3.279 14.074 1.00 94.12 100 HIS A N 1
ATOM 724 C CA . HIS A 1 100 ? -14.416 4.524 14.107 1.00 94.12 100 HIS A CA 1
ATOM 725 C C . HIS A 1 100 ? -14.062 5.518 12.994 1.00 94.12 100 HIS A C 1
ATOM 727 O O . HIS A 1 100 ? -14.938 6.236 12.516 1.00 94.12 100 HIS A O 1
ATOM 733 N N . SER A 1 101 ? -12.790 5.586 12.602 1.00 94.44 101 SER A N 1
ATOM 734 C CA . SER A 1 101 ? -12.301 6.465 11.539 1.00 94.44 101 SER A CA 1
ATOM 735 C C . SER A 1 101 ? -10.943 5.989 11.032 1.00 94.44 101 SER A C 1
ATOM 737 O O . SER A 1 101 ? -10.173 5.386 11.781 1.00 94.44 101 SER A O 1
ATOM 739 N N . VAL A 1 102 ? -10.642 6.295 9.772 1.00 94.62 102 VAL A N 1
ATOM 740 C CA . VAL A 1 102 ? -9.345 6.066 9.127 1.00 94.62 102 VAL A CA 1
ATOM 741 C C . VAL A 1 102 ? -9.015 7.324 8.328 1.00 94.62 102 VAL A C 1
ATOM 743 O O . VAL A 1 102 ? -9.906 7.893 7.706 1.00 94.62 102 VAL A O 1
ATOM 746 N N . GLU A 1 103 ? -7.768 7.779 8.399 1.00 90.62 103 GLU A N 1
ATOM 747 C CA . GLU A 1 103 ? -7.278 8.976 7.707 1.00 90.62 103 GLU A CA 1
ATOM 748 C C . GLU A 1 103 ? -5.875 8.672 7.159 1.00 90.62 103 GLU A C 1
ATOM 750 O O . GLU A 1 103 ? -5.053 8.096 7.883 1.00 90.62 103 GLU A O 1
ATOM 755 N N . ALA A 1 104 ? -5.622 9.028 5.896 1.00 82.19 104 ALA A N 1
ATOM 756 C CA . ALA A 1 104 ? -4.355 8.818 5.186 1.00 82.19 104 ALA A CA 1
ATOM 757 C C . ALA A 1 104 ? -3.598 10.128 4.912 1.00 82.19 104 ALA A C 1
ATOM 759 O O . ALA A 1 104 ? -4.254 11.170 4.677 1.00 82.19 104 ALA A O 1
#